Protein AF-A0A8H4XT67-F1 (afdb_monomer_lite)

Sequence (133 aa):
MASDSDYMSFLDKANKQRDAGKDEAHTEDSAQQSKQVRTETVEKGVKVPEQLKKIDAVLYEFASLIASGSKPDIETLSEKSFDPRSQYSSVIKAVRAAVAASDSKVSESDVEVKVYRVEVGHSRVEYWVIALD

Foldseek 3Di:
DPPVVVVVVVVVVVVVVVVVVVVPPDDDDDDDDDPPPDPDDPDDPDDPPVVVVPPVVVVQVVLCVVLVNDRWDKDKDDPCRVCVPCPCVVVLLVQLVVVCVVPVVDDSVNWDWIWMWTDRPDPDIDIDIHTDD

Secondary structure (DSSP, 8-state):
---HHHHHHHHHHHHHHHHHTTTTS------------------TT----TTTTTHHHHHHHHHHHHTTTS---EEEE-HHHH-TT-TTHHHHHHHHHHHHHH-TTS-TTT-EEEEEEEEETTTEEEEEEEEE-

pLDDT: mean 70.01, std 15.8, range [34.22, 94.25]

Radius of gyration: 26.97 Å; chains: 1; bounding box: 35×63×66 Å

Structure (mmCIF, N/CA/C/O backbone):
data_AF-A0A8H4XT67-F1
#
_entry.id   AF-A0A8H4XT67-F1
#
loop_
_atom_site.group_PDB
_atom_site.id
_atom_site.type_symbol
_atom_site.label_atom_id
_atom_site.label_alt_id
_atom_site.label_comp_id
_atom_site.label_asym_id
_atom_site.label_entity_id
_atom_site.label_seq_id
_atom_site.pdbx_PDB_ins_code
_atom_site.Cartn_x
_atom_site.Cartn_y
_atom_site.Cartn_z
_atom_site.occupancy
_atom_site.B_iso_or_equiv
_atom_site.auth_seq_id
_atom_site.auth_comp_id
_atom_site.auth_asym_id
_atom_site.auth_atom_id
_atom_site.pdbx_PDB_model_num
ATOM 1 N N . MET A 1 1 ? 8.964 -33.399 -48.537 1.00 55.28 1 MET A N 1
ATOM 2 C CA . MET A 1 1 ? 9.803 -32.729 -47.522 1.00 55.28 1 MET A CA 1
ATOM 3 C C . MET A 1 1 ? 10.065 -31.344 -48.080 1.00 55.28 1 MET A C 1
ATOM 5 O O . MET A 1 1 ? 10.526 -31.289 -49.211 1.00 55.28 1 MET A O 1
ATOM 9 N N . ALA A 1 2 ? 9.641 -30.270 -47.406 1.00 55.47 2 ALA A N 1
ATOM 10 C CA . ALA A 1 2 ? 9.954 -28.912 -47.861 1.00 55.47 2 ALA A CA 1
ATOM 11 C C . ALA A 1 2 ? 11.481 -28.778 -47.852 1.00 55.47 2 ALA A C 1
ATOM 13 O O . ALA A 1 2 ? 12.098 -29.026 -46.819 1.00 55.47 2 ALA A O 1
ATOM 14 N N . SER A 1 3 ? 12.081 -28.545 -49.017 1.00 61.00 3 SER A N 1
ATOM 15 C CA . SER A 1 3 ? 13.529 -28.428 -49.160 1.00 61.00 3 SER A CA 1
ATOM 16 C C . SER A 1 3 ? 14.001 -27.196 -48.400 1.00 61.00 3 SER A C 1
ATOM 18 O O . SER A 1 3 ? 13.353 -26.155 -48.465 1.00 61.00 3 SER A O 1
ATOM 20 N N . ASP A 1 4 ? 15.135 -27.292 -47.710 1.00 72.25 4 ASP A N 1
ATOM 21 C CA . ASP A 1 4 ? 15.721 -26.206 -46.908 1.00 72.25 4 ASP A CA 1
ATOM 22 C C . ASP A 1 4 ? 15.848 -24.864 -47.673 1.00 72.25 4 ASP A C 1
ATOM 24 O O . ASP A 1 4 ? 15.896 -23.796 -47.059 1.00 72.25 4 ASP A O 1
ATOM 28 N N . SER A 1 5 ? 15.817 -24.891 -49.015 1.00 76.38 5 SER A N 1
ATOM 29 C CA . SER A 1 5 ? 15.716 -23.712 -49.890 1.00 76.38 5 SER A CA 1
ATOM 30 C C . SER A 1 5 ? 14.457 -22.872 -49.659 1.00 76.38 5 SER A C 1
ATOM 32 O O . SER A 1 5 ? 14.522 -21.643 -49.661 1.00 76.38 5 SER A O 1
ATOM 34 N N . ASP A 1 6 ? 13.312 -23.517 -49.449 1.00 76.62 6 ASP A N 1
ATOM 35 C CA . ASP A 1 6 ? 12.022 -22.838 -49.329 1.00 76.62 6 ASP A CA 1
ATOM 36 C C . ASP A 1 6 ? 11.944 -22.109 -47.987 1.00 76.62 6 ASP A C 1
ATOM 38 O O . ASP A 1 6 ? 11.464 -20.975 -47.917 1.00 76.62 6 ASP A O 1
ATOM 42 N N . TYR A 1 7 ? 12.525 -22.709 -46.942 1.00 72.56 7 TYR A N 1
ATOM 43 C CA . TYR A 1 7 ? 12.654 -22.092 -45.625 1.00 72.56 7 TYR A CA 1
ATOM 44 C C . TYR A 1 7 ? 13.512 -20.820 -45.672 1.00 72.56 7 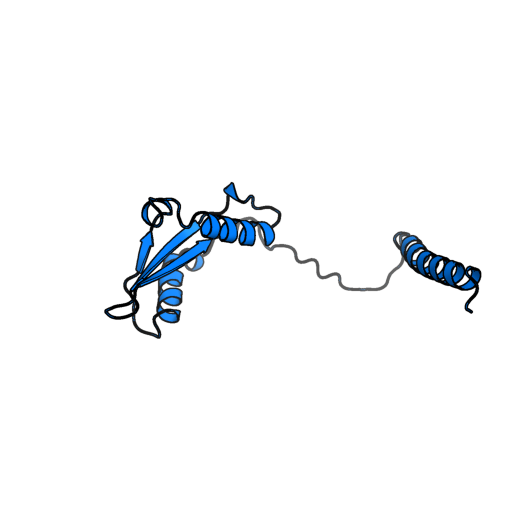TYR A C 1
ATOM 46 O O . TYR A 1 7 ? 13.112 -19.784 -45.137 1.00 72.56 7 TYR A O 1
ATOM 54 N N . MET A 1 8 ? 14.652 -20.852 -46.373 1.00 83.50 8 MET A N 1
ATOM 55 C CA . MET A 1 8 ? 15.495 -19.660 -46.516 1.00 83.50 8 MET A CA 1
ATOM 56 C C . MET A 1 8 ? 14.820 -18.561 -47.341 1.00 83.50 8 MET A C 1
ATOM 58 O O . MET A 1 8 ? 14.912 -17.389 -46.981 1.00 83.50 8 MET A O 1
ATOM 62 N N . SER A 1 9 ? 14.077 -18.922 -48.390 1.00 83.12 9 SER A N 1
ATOM 63 C CA . SER A 1 9 ? 13.362 -17.943 -49.218 1.00 83.12 9 SER A CA 1
ATOM 64 C C . SER A 1 9 ? 12.252 -17.201 -48.458 1.00 83.12 9 SER A C 1
ATOM 66 O O . SER A 1 9 ? 12.017 -16.016 -48.701 1.00 83.12 9 SER A O 1
ATOM 68 N N . PHE A 1 10 ? 11.597 -17.864 -47.499 1.00 76.06 10 PHE A N 1
ATOM 69 C CA . PHE A 1 10 ? 10.593 -17.246 -46.635 1.00 76.06 10 PHE A CA 1
ATOM 70 C C . PHE A 1 10 ? 11.216 -16.225 -45.674 1.00 76.06 10 PHE A C 1
ATOM 72 O O . PHE A 1 10 ? 10.708 -15.108 -45.559 1.00 76.06 10 PHE A O 1
ATOM 79 N N . LEU A 1 11 ? 12.333 -16.583 -45.030 1.00 79.88 11 LEU A N 1
ATOM 80 C CA . LEU A 1 11 ? 13.060 -15.672 -44.141 1.00 79.88 11 LEU A CA 1
ATOM 81 C C . LEU A 1 11 ? 13.588 -14.451 -44.898 1.00 79.88 11 LEU A C 1
ATOM 83 O O . LEU A 1 11 ? 13.443 -13.325 -44.425 1.00 79.88 11 LEU A O 1
ATOM 87 N N . ASP A 1 12 ? 14.142 -14.663 -46.092 1.00 82.94 12 ASP A N 1
ATOM 88 C CA . ASP A 1 12 ? 14.667 -13.578 -46.919 1.00 82.94 12 ASP A CA 1
ATOM 89 C C . ASP A 1 12 ? 13.545 -12.636 -47.388 1.00 82.94 12 ASP A C 1
ATOM 91 O O . ASP A 1 12 ? 13.644 -11.417 -47.257 1.00 82.94 12 ASP A O 1
ATOM 95 N N . LYS A 1 13 ? 12.400 -13.182 -47.825 1.00 79.94 13 LYS A N 1
ATOM 96 C CA . LYS A 1 13 ? 11.232 -12.385 -48.235 1.00 79.94 13 LYS A CA 1
ATOM 97 C C . LYS A 1 13 ? 10.624 -11.579 -47.081 1.00 79.94 13 LYS A C 1
ATOM 99 O O . LYS A 1 13 ? 10.223 -10.435 -47.295 1.00 79.94 13 LYS A O 1
ATOM 104 N N . ALA A 1 14 ? 10.565 -12.150 -45.877 1.00 76.81 14 ALA A N 1
ATOM 105 C CA . ALA A 1 14 ? 10.061 -11.465 -44.687 1.00 76.81 14 ALA A CA 1
ATOM 106 C C . ALA A 1 14 ? 10.998 -10.331 -44.239 1.00 76.81 14 ALA A C 1
ATOM 108 O O . ALA A 1 14 ? 10.542 -9.223 -43.950 1.00 76.81 14 ALA A O 1
ATOM 109 N N . ASN A 1 15 ? 12.312 -10.572 -44.252 1.00 73.19 15 ASN A N 1
ATOM 110 C CA . ASN A 1 15 ? 13.301 -9.547 -43.919 1.00 73.19 15 ASN A CA 1
ATOM 111 C C . ASN A 1 15 ? 13.309 -8.418 -44.955 1.00 73.19 15 ASN A C 1
ATOM 113 O O . ASN A 1 15 ? 13.309 -7.247 -44.585 1.00 73.19 15 ASN A O 1
ATOM 117 N N . LYS A 1 16 ? 13.179 -8.758 -46.242 1.00 74.94 16 LYS A N 1
ATOM 118 C CA . LYS A 1 16 ? 13.092 -7.787 -47.335 1.00 74.94 16 LYS A CA 1
ATOM 119 C C . LYS A 1 16 ? 11.863 -6.878 -47.236 1.00 74.94 16 LYS A C 1
ATOM 121 O O . LYS A 1 16 ? 11.965 -5.710 -47.583 1.00 74.94 16 LYS A O 1
ATOM 126 N N . GLN A 1 17 ? 10.721 -7.366 -46.735 1.00 66.38 17 GLN A N 1
ATOM 127 C CA . GLN A 1 17 ? 9.544 -6.518 -46.476 1.00 66.38 17 GLN A CA 1
ATOM 128 C C . GLN A 1 17 ? 9.744 -5.557 -45.299 1.00 66.38 17 GLN A C 1
ATOM 130 O O . GLN A 1 17 ? 9.300 -4.413 -45.363 1.00 66.38 17 GLN A O 1
ATOM 135 N N . ARG A 1 18 ? 10.421 -5.995 -44.233 1.00 64.31 18 ARG A N 1
ATOM 136 C CA . ARG A 1 18 ? 10.738 -5.135 -43.085 1.00 64.31 18 ARG A CA 1
ATOM 137 C C . ARG A 1 18 ? 11.765 -4.060 -43.449 1.00 64.31 18 ARG A C 1
ATOM 139 O O . ARG A 1 18 ? 11.633 -2.925 -43.003 1.00 64.31 18 ARG A O 1
ATOM 146 N N . ASP A 1 19 ? 12.763 -4.414 -44.254 1.00 64.12 19 ASP A N 1
ATOM 147 C CA . ASP A 1 19 ? 13.805 -3.482 -44.687 1.00 64.12 19 ASP A CA 1
ATOM 148 C C . ASP A 1 19 ? 13.271 -2.515 -45.768 1.00 64.12 19 ASP A C 1
ATOM 150 O O . ASP A 1 19 ? 13.536 -1.320 -45.684 1.00 64.12 19 ASP A O 1
ATOM 154 N N . ALA A 1 20 ? 12.384 -2.962 -46.671 1.00 61.69 20 ALA A N 1
ATOM 155 C CA . ALA A 1 20 ? 11.669 -2.075 -47.604 1.00 61.69 20 ALA A CA 1
ATOM 156 C C . ALA A 1 20 ? 10.742 -1.063 -46.898 1.00 61.69 20 ALA A C 1
ATOM 158 O O . ALA A 1 20 ? 10.550 0.041 -47.394 1.00 61.69 20 ALA A O 1
ATOM 159 N N . GLY A 1 21 ? 10.197 -1.402 -45.723 1.00 54.72 21 GLY A N 1
ATOM 160 C CA . GLY A 1 21 ? 9.454 -0.458 -44.876 1.00 54.72 21 GLY A CA 1
ATOM 161 C C . GLY A 1 21 ? 10.341 0.513 -44.086 1.00 54.72 21 GLY A C 1
ATOM 162 O O . GLY A 1 21 ? 9.826 1.433 -43.454 1.00 54.72 21 GLY A O 1
ATOM 163 N N . LYS A 1 22 ? 11.665 0.308 -44.096 1.00 53.75 22 LYS A N 1
ATOM 164 C CA . LYS A 1 22 ? 12.653 1.174 -43.441 1.00 53.75 22 LYS A CA 1
ATOM 165 C C . LYS A 1 22 ? 13.220 2.224 -44.401 1.00 53.75 22 LYS A C 1
ATOM 167 O O . LYS A 1 22 ? 13.528 3.323 -43.953 1.00 53.75 22 LYS A O 1
ATOM 172 N N . ASP A 1 23 ? 13.265 1.909 -45.695 1.00 50.69 23 ASP A N 1
ATOM 173 C CA . ASP A 1 23 ? 13.692 2.826 -46.761 1.00 50.69 23 ASP A CA 1
ATOM 174 C C . ASP A 1 23 ? 12.589 3.812 -47.212 1.00 50.69 23 ASP A C 1
ATOM 176 O O . ASP A 1 23 ? 12.879 4.758 -47.938 1.00 50.69 23 ASP A O 1
ATOM 180 N N . GLU A 1 24 ? 11.343 3.666 -46.736 1.00 49.94 24 GLU A N 1
ATOM 181 C CA . GLU A 1 24 ? 10.280 4.685 -46.884 1.00 49.94 24 GLU A CA 1
ATOM 182 C C . GLU A 1 24 ? 10.067 5.552 -45.628 1.00 49.94 24 GLU A C 1
ATOM 184 O O . GLU A 1 24 ? 9.076 6.274 -45.508 1.00 49.94 24 GLU A O 1
ATOM 189 N N . ALA A 1 25 ? 11.014 5.545 -44.690 1.00 49.81 25 ALA A N 1
ATOM 190 C CA . ALA A 1 25 ? 11.077 6.563 -43.651 1.00 49.81 25 ALA A CA 1
ATOM 191 C C . ALA A 1 25 ? 12.212 7.543 -43.974 1.00 49.81 25 ALA A C 1
ATOM 193 O O . ALA A 1 25 ? 13.383 7.224 -43.796 1.00 49.81 25 ALA A O 1
ATOM 194 N N . HIS A 1 26 ? 11.808 8.753 -44.377 1.00 49.97 26 HIS A N 1
ATOM 195 C CA . HIS A 1 26 ? 12.603 9.961 -44.641 1.00 49.97 26 HIS A CA 1
ATOM 196 C C . HIS A 1 26 ? 13.018 10.206 -46.101 1.00 49.97 26 HIS A C 1
ATOM 198 O O . HIS A 1 26 ? 14.152 9.989 -46.509 1.00 49.97 26 HIS A O 1
ATOM 204 N N . THR A 1 27 ? 12.118 10.829 -46.864 1.00 34.22 27 THR A N 1
ATOM 205 C CA . THR A 1 27 ? 12.482 11.905 -47.800 1.00 34.22 27 THR A CA 1
ATOM 206 C C . THR A 1 27 ? 11.383 12.970 -47.751 1.00 34.22 27 THR A C 1
ATOM 208 O O . THR A 1 27 ? 10.199 12.655 -47.655 1.00 34.22 27 THR A O 1
ATOM 211 N N . GLU A 1 28 ? 11.809 14.226 -47.686 1.00 44.12 28 GLU A N 1
ATOM 212 C CA . GLU A 1 28 ? 11.009 15.424 -47.435 1.00 44.12 28 GLU A CA 1
ATOM 213 C C . GLU A 1 28 ? 10.129 15.836 -48.638 1.00 44.12 28 GLU A C 1
ATOM 215 O O . GLU A 1 28 ? 10.468 15.580 -49.790 1.00 44.12 28 GLU A O 1
ATOM 220 N N . ASP A 1 29 ? 9.031 16.530 -48.307 1.00 37.97 29 ASP A N 1
ATOM 221 C CA . ASP A 1 29 ? 8.127 17.358 -49.128 1.00 37.97 29 ASP A CA 1
ATOM 222 C C . ASP A 1 29 ? 7.196 16.720 -50.184 1.00 37.97 29 ASP A C 1
ATOM 224 O O . ASP A 1 29 ? 7.535 16.559 -51.353 1.00 37.97 29 ASP A O 1
ATOM 228 N N . SER A 1 30 ? 5.908 16.552 -49.831 1.00 36.59 30 SER A N 1
ATOM 229 C CA . SER A 1 30 ? 4.829 17.459 -50.298 1.00 36.59 30 SER A CA 1
ATOM 230 C C . SER A 1 30 ? 3.426 17.095 -49.752 1.00 36.59 30 SER A C 1
ATOM 232 O O . SER A 1 30 ? 2.909 16.000 -49.924 1.00 36.59 30 SER A O 1
ATOM 234 N N . ALA A 1 31 ? 2.829 18.079 -49.069 1.00 45.69 31 ALA A N 1
ATOM 235 C CA . ALA A 1 31 ? 1.413 18.334 -48.772 1.00 45.69 31 ALA A CA 1
ATOM 236 C C . ALA A 1 31 ? 0.369 17.190 -48.830 1.00 45.69 31 ALA A C 1
ATOM 238 O O . ALA A 1 31 ? -0.212 16.932 -49.878 1.00 45.69 31 ALA A O 1
ATOM 239 N N . GLN A 1 32 ? -0.065 16.715 -47.653 1.00 40.47 32 GLN A N 1
ATOM 240 C CA . GLN A 1 32 ? -1.489 16.471 -47.364 1.00 40.47 32 GLN A CA 1
ATOM 241 C C . GLN A 1 32 ? -1.758 16.417 -45.849 1.00 40.47 32 GLN A C 1
ATOM 243 O O . GLN A 1 32 ? -1.500 15.441 -45.159 1.00 40.47 32 GLN A O 1
ATOM 248 N N . GLN A 1 33 ? -2.263 17.546 -45.352 1.00 49.56 33 GLN A N 1
ATOM 249 C CA . GLN A 1 33 ? -3.117 17.751 -44.181 1.00 49.56 33 GLN A CA 1
ATOM 250 C C . GLN A 1 33 ? -3.482 16.499 -43.350 1.00 49.56 33 GLN A C 1
ATOM 252 O O . GLN A 1 33 ? -4.604 16.005 -43.407 1.00 49.56 33 GLN A O 1
ATOM 257 N N . SER A 1 34 ? -2.600 16.080 -42.445 1.00 49.75 34 SER A N 1
ATOM 258 C CA . SER A 1 34 ? -3.034 15.514 -41.168 1.00 49.75 34 SER A CA 1
ATOM 259 C C . SER A 1 34 ? -2.695 16.531 -40.094 1.00 49.75 34 SER A C 1
ATOM 261 O O . SER A 1 34 ? -1.527 16.832 -39.853 1.00 49.75 34 SER A O 1
ATOM 263 N N . LYS A 1 35 ? -3.733 17.112 -39.496 1.00 52.41 35 LYS A N 1
ATOM 264 C CA . LYS A 1 35 ? -3.650 18.032 -38.365 1.00 52.41 35 LYS A CA 1
ATOM 265 C C . LYS A 1 35 ? -2.966 17.288 -37.216 1.00 52.41 35 LYS A C 1
ATOM 267 O O . LYS A 1 35 ? -3.627 16.601 -36.445 1.00 52.41 35 LYS A O 1
ATOM 272 N N . GLN A 1 36 ? -1.638 17.363 -37.154 1.00 48.59 36 GLN A N 1
ATOM 273 C CA . GLN A 1 36 ? -0.860 16.832 -36.048 1.00 48.59 36 GLN A CA 1
ATOM 274 C C . GLN A 1 36 ? -1.281 17.641 -34.826 1.00 48.59 36 GLN A C 1
ATOM 276 O O . GLN A 1 36 ? -0.903 18.803 -34.676 1.00 48.59 36 GLN A O 1
ATOM 281 N N . VAL A 1 37 ? -2.148 17.059 -33.999 1.00 52.62 37 VAL A N 1
ATOM 282 C CA . VAL A 1 37 ? -2.509 17.630 -32.705 1.00 52.62 37 VAL A CA 1
ATOM 283 C C . VAL A 1 37 ? -1.255 17.535 -31.850 1.00 52.62 37 VAL A C 1
ATOM 285 O O . VAL A 1 37 ? -0.985 16.522 -31.213 1.00 52.62 37 VAL A O 1
ATOM 288 N N . ARG A 1 38 ? -0.431 18.579 -31.913 1.00 48.31 38 ARG A N 1
ATOM 289 C CA . ARG A 1 38 ? 0.634 18.805 -30.947 1.00 48.31 38 ARG A CA 1
ATOM 290 C C . ARG A 1 38 ? -0.050 19.191 -29.644 1.00 48.31 38 ARG A C 1
ATOM 292 O O . ARG A 1 38 ? -0.700 20.229 -29.565 1.00 48.31 38 ARG A O 1
ATOM 299 N N . THR A 1 39 ? 0.041 18.323 -28.647 1.00 51.62 39 THR A N 1
ATOM 300 C CA . THR A 1 39 ? -0.329 18.660 -27.275 1.00 51.62 39 THR A CA 1
ATOM 301 C C . THR A 1 39 ? 0.788 19.520 -26.704 1.00 51.62 39 THR A C 1
ATOM 303 O O . THR A 1 39 ? 1.819 19.010 -26.269 1.00 51.62 39 THR A O 1
ATOM 306 N N . GLU A 1 40 ? 0.619 20.832 -26.762 1.00 62.25 40 GLU A N 1
ATOM 307 C CA . GLU A 1 40 ? 1.460 21.757 -26.014 1.00 62.25 40 GLU A CA 1
ATOM 308 C C . GLU A 1 40 ? 0.886 21.881 -24.601 1.00 62.25 40 GLU A C 1
ATOM 310 O O . GLU A 1 40 ? -0.323 22.032 -24.415 1.00 62.25 40 GLU A O 1
ATOM 315 N N . THR A 1 41 ? 1.740 21.777 -23.585 1.00 44.78 41 THR A N 1
ATOM 316 C CA . THR A 1 41 ? 1.361 22.070 -22.204 1.00 44.78 41 THR A CA 1
ATOM 317 C C . THR A 1 41 ? 1.136 23.575 -22.093 1.00 44.78 41 THR A C 1
ATOM 319 O O . THR A 1 41 ? 2.079 24.363 -22.165 1.00 44.78 41 THR A O 1
ATOM 322 N N . VAL A 1 42 ? -0.130 23.974 -21.969 1.00 56.50 42 VAL A N 1
ATOM 323 C CA . VAL A 1 42 ? -0.537 25.372 -21.813 1.00 56.50 42 VAL A CA 1
ATOM 324 C C . VAL A 1 42 ? 0.045 25.915 -20.500 1.00 56.50 42 VAL A C 1
ATOM 326 O O . VAL A 1 42 ? -0.259 25.417 -19.421 1.00 56.50 42 VAL A O 1
ATOM 329 N N . GLU A 1 43 ? 0.890 26.939 -20.641 1.00 50.00 43 GLU A N 1
ATOM 330 C CA . GLU A 1 43 ? 1.312 27.912 -19.623 1.00 50.00 43 GLU A CA 1
ATOM 331 C C . GLU A 1 43 ? 2.257 27.440 -18.492 1.00 50.00 43 GLU A C 1
ATOM 333 O O . GLU A 1 43 ? 1.861 27.065 -17.388 1.00 50.00 43 GLU A O 1
ATOM 338 N N . LYS A 1 44 ? 3.572 27.627 -18.705 1.00 51.50 44 LYS A N 1
ATOM 339 C CA . LYS A 1 44 ? 4.541 27.746 -17.600 1.00 51.50 44 LYS A CA 1
ATOM 340 C C . LYS A 1 44 ? 4.284 29.051 -16.839 1.00 51.50 44 LYS A C 1
ATOM 342 O O . LYS A 1 44 ? 4.628 30.123 -17.324 1.00 51.50 44 LYS A O 1
ATOM 347 N N . GLY A 1 45 ? 3.719 28.945 -15.637 1.00 55.09 45 GLY A N 1
ATOM 348 C CA . GLY A 1 45 ? 3.515 30.080 -14.727 1.00 55.09 45 GLY A CA 1
ATOM 349 C C . GLY A 1 45 ? 2.153 30.127 -14.036 1.00 55.09 45 GLY A C 1
ATOM 350 O O . GLY A 1 45 ? 1.936 31.008 -13.204 1.00 55.09 45 GLY A O 1
ATOM 351 N N . VAL A 1 46 ? 1.246 29.189 -14.327 1.00 49.62 46 VAL A N 1
ATOM 352 C CA . VAL A 1 46 ? -0.059 29.133 -13.657 1.00 49.62 46 VAL A CA 1
ATOM 353 C C . VAL A 1 46 ? 0.135 28.756 -12.192 1.00 49.62 46 VAL A C 1
ATOM 355 O O . VAL A 1 46 ? 0.546 27.648 -11.845 1.00 49.62 46 VAL A O 1
ATOM 358 N N . LYS A 1 47 ? -0.158 29.710 -11.305 1.00 57.53 47 LYS A N 1
ATOM 359 C CA . LYS A 1 47 ? -0.190 29.482 -9.863 1.00 57.53 47 LYS A CA 1
ATOM 360 C C . LYS A 1 47 ? -1.303 28.479 -9.579 1.00 57.53 47 LYS A C 1
ATOM 362 O O . LYS A 1 47 ? -2.467 28.781 -9.828 1.00 57.53 47 LYS A O 1
ATOM 367 N N . VAL A 1 48 ? -0.919 27.305 -9.072 1.00 56.50 48 VAL A N 1
ATOM 368 C CA . VAL A 1 48 ? -1.830 26.207 -8.718 1.00 56.50 48 VAL A CA 1
ATOM 369 C C . VAL A 1 48 ? -3.040 26.776 -7.961 1.00 56.50 48 VAL A C 1
ATOM 371 O O . VAL A 1 48 ? -2.838 27.372 -6.890 1.00 56.50 48 VAL A O 1
ATOM 374 N N . PRO A 1 49 ? -4.266 26.644 -8.512 1.00 55.31 49 PRO A N 1
ATOM 375 C CA . PRO A 1 49 ? -5.487 27.115 -7.876 1.00 55.31 49 PRO A CA 1
ATOM 376 C C . PRO A 1 49 ? -5.584 26.578 -6.450 1.00 55.31 49 PRO A C 1
ATOM 378 O O . PRO A 1 49 ? -5.248 25.426 -6.179 1.00 55.31 49 PRO A O 1
ATOM 381 N N . GLU A 1 50 ? -6.037 27.410 -5.518 1.00 57.91 50 GLU A N 1
ATOM 382 C CA . GLU A 1 50 ? -6.098 27.079 -4.088 1.00 57.91 50 GLU A CA 1
ATOM 383 C C . GLU A 1 50 ? -6.950 25.825 -3.806 1.00 57.91 50 GLU A C 1
ATOM 385 O O . GLU A 1 50 ? -6.745 25.119 -2.825 1.00 57.91 50 GLU A O 1
ATOM 390 N N . GLN A 1 51 ? -7.852 25.491 -4.730 1.00 54.16 51 GLN A N 1
ATOM 391 C CA . GLN A 1 51 ? -8.671 24.284 -4.735 1.00 54.16 51 GLN A CA 1
ATOM 392 C C . GLN A 1 51 ? -7.850 23.004 -4.971 1.00 54.16 51 GLN A C 1
ATOM 394 O O . GLN A 1 51 ? -8.172 21.980 -4.380 1.00 54.16 51 GLN A O 1
ATOM 399 N N . LEU A 1 52 ? -6.773 23.063 -5.764 1.00 50.28 52 LEU A N 1
ATOM 400 C CA . LEU A 1 52 ? -5.842 21.944 -5.974 1.00 50.28 52 LEU A CA 1
ATOM 401 C C . LEU A 1 52 ? -4.806 21.822 -4.849 1.00 50.28 52 LEU A C 1
ATOM 403 O O . LEU A 1 52 ? -4.164 20.788 -4.713 1.00 50.28 52 LEU A O 1
ATOM 407 N N . LYS A 1 53 ? -4.660 22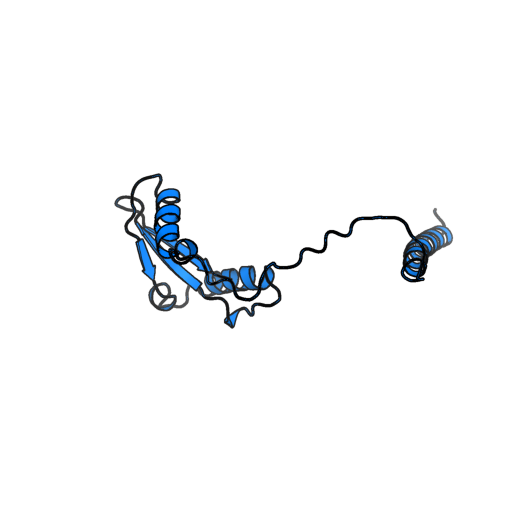.852 -4.006 1.00 53.66 53 LYS A N 1
ATOM 408 C CA . LYS A 1 53 ? -3.853 22.764 -2.779 1.00 53.66 53 LYS A CA 1
ATOM 409 C C . LYS A 1 53 ? -4.552 21.991 -1.664 1.00 53.66 53 LYS A C 1
ATOM 411 O O . LYS A 1 53 ? -3.906 21.633 -0.687 1.00 53.66 53 LYS A O 1
ATOM 416 N N . LYS A 1 54 ? -5.848 21.699 -1.804 1.00 52.06 54 LYS A N 1
ATOM 417 C CA . LYS A 1 54 ? -6.598 20.848 -0.872 1.00 52.06 54 LYS A CA 1
ATOM 418 C C . LYS A 1 54 ? -6.326 19.364 -1.145 1.00 52.06 54 LYS A C 1
ATOM 420 O O . LYS A 1 54 ? -7.255 18.579 -1.280 1.00 52.06 54 LYS A O 1
ATOM 425 N N . ILE A 1 55 ? -5.059 18.970 -1.227 1.00 50.06 55 ILE A N 1
ATOM 426 C CA . ILE A 1 55 ? -4.673 17.552 -1.292 1.00 50.06 55 ILE A CA 1
ATOM 427 C C . ILE A 1 55 ? -5.114 16.825 -0.011 1.00 50.06 55 ILE A C 1
ATOM 429 O O . ILE A 1 55 ? -5.568 15.686 -0.074 1.00 50.06 55 ILE A O 1
ATOM 433 N N . ASP A 1 56 ? -5.158 17.534 1.120 1.00 51.94 56 ASP A N 1
ATOM 434 C CA . ASP A 1 56 ? -5.693 17.004 2.378 1.00 51.94 56 ASP A CA 1
ATOM 435 C C . ASP A 1 56 ? -7.195 16.673 2.306 1.00 51.94 56 ASP A C 1
ATOM 437 O O . ASP A 1 56 ? -7.669 15.819 3.048 1.00 51.94 56 ASP A O 1
ATOM 441 N N . ALA A 1 57 ? -7.963 17.297 1.399 1.00 48.50 57 ALA A N 1
ATOM 442 C CA . ALA A 1 57 ? -9.383 16.978 1.210 1.00 48.50 57 ALA A CA 1
ATOM 443 C C . ALA A 1 57 ? -9.594 15.673 0.425 1.00 48.50 57 ALA A C 1
ATOM 445 O O . ALA A 1 57 ? -10.562 14.957 0.675 1.00 48.50 57 ALA A O 1
ATOM 446 N N . VAL A 1 58 ? -8.675 15.334 -0.484 1.00 51.25 58 VAL A N 1
ATOM 447 C CA . VAL A 1 58 ? -8.751 14.103 -1.290 1.00 51.25 58 VAL A CA 1
ATOM 448 C C . VAL A 1 58 ? -8.497 12.867 -0.422 1.00 51.25 58 VAL A C 1
ATOM 450 O O . VAL A 1 58 ? -9.074 11.809 -0.661 1.00 51.25 58 VAL A O 1
ATOM 453 N N . LEU A 1 59 ? -7.706 13.021 0.643 1.00 55.59 59 LEU A N 1
ATOM 454 C CA . LEU A 1 59 ? -7.472 11.981 1.645 1.00 55.59 59 LEU A CA 1
ATOM 455 C C . LEU A 1 59 ? -8.767 11.530 2.338 1.00 55.59 59 LEU A C 1
ATOM 457 O O . LEU A 1 59 ? -8.982 10.332 2.515 1.00 55.59 59 LEU A O 1
ATOM 461 N N . TYR A 1 60 ? -9.659 12.469 2.672 1.00 53.62 60 TYR A N 1
ATOM 462 C CA . TYR A 1 60 ? -10.943 12.149 3.304 1.00 53.62 60 TYR A CA 1
ATOM 463 C C . TYR A 1 60 ? -11.929 11.468 2.343 1.00 53.62 60 TYR A C 1
ATOM 465 O O . TYR A 1 60 ? -12.647 10.560 2.761 1.00 53.62 60 TYR A O 1
ATOM 473 N N . GLU A 1 61 ? -11.946 11.857 1.064 1.00 61.59 61 GLU A N 1
ATOM 474 C CA . GLU A 1 61 ? -12.752 11.196 0.021 1.00 61.59 61 GLU A CA 1
ATOM 475 C C . GLU A 1 61 ? -12.266 9.761 -0.238 1.00 61.59 61 GLU A C 1
ATOM 477 O O . GLU A 1 61 ? -13.059 8.818 -0.247 1.00 61.59 61 GLU A O 1
ATOM 482 N N . PHE A 1 62 ? -10.947 9.566 -0.362 1.00 60.59 62 PHE A N 1
ATOM 483 C CA . PHE A 1 62 ? -10.339 8.243 -0.525 1.00 60.59 62 PHE A CA 1
ATOM 484 C C . PHE A 1 62 ? -10.634 7.326 0.665 1.00 60.59 62 PHE A C 1
ATOM 486 O O . PHE A 1 62 ? -11.013 6.169 0.497 1.00 60.59 62 PHE A O 1
ATOM 493 N N . ALA A 1 63 ? -10.531 7.846 1.884 1.00 60.97 63 ALA A N 1
ATOM 494 C CA . ALA A 1 63 ? -10.824 7.055 3.064 1.00 60.97 63 ALA A CA 1
ATOM 495 C C . ALA A 1 63 ? -12.317 6.726 3.215 1.00 60.97 63 ALA A C 1
ATOM 497 O O . ALA A 1 63 ? -12.657 5.634 3.669 1.00 60.97 63 ALA A O 1
ATOM 498 N N . SER A 1 64 ? -13.216 7.616 2.780 1.00 62.25 64 SER A N 1
ATOM 499 C CA . SER A 1 64 ? -14.651 7.316 2.720 1.00 62.25 64 SER A CA 1
ATOM 500 C C . SER A 1 64 ? -14.967 6.196 1.718 1.00 62.25 64 SER A C 1
ATOM 502 O O . SER A 1 64 ? -15.792 5.326 2.016 1.00 62.25 64 SER A O 1
ATOM 504 N N . LEU A 1 65 ? -14.267 6.172 0.574 1.00 64.62 65 LEU A N 1
ATOM 505 C CA . LEU A 1 65 ? -14.337 5.095 -0.421 1.00 64.62 65 LEU A CA 1
ATOM 506 C C . LEU A 1 65 ? -13.866 3.746 0.145 1.00 64.62 65 LEU A C 1
ATOM 508 O O . LEU A 1 65 ? -14.479 2.721 -0.143 1.00 64.62 65 LEU A O 1
ATOM 512 N N . ILE A 1 66 ? -12.821 3.737 0.977 1.00 67.12 66 ILE A N 1
ATOM 513 C CA . ILE A 1 66 ? -12.306 2.507 1.598 1.00 67.12 66 ILE A CA 1
ATOM 514 C C . ILE A 1 66 ? -13.226 2.006 2.721 1.00 67.12 66 ILE A C 1
ATOM 516 O O . ILE A 1 66 ? -13.538 0.818 2.799 1.00 67.12 66 ILE A O 1
ATOM 520 N N . ALA A 1 67 ? -13.705 2.897 3.589 1.00 61.72 67 ALA A N 1
ATOM 521 C CA . ALA A 1 67 ? -14.453 2.533 4.794 1.00 61.72 67 ALA A CA 1
ATOM 522 C C . ALA A 1 67 ? -15.972 2.384 4.577 1.00 61.72 67 ALA A C 1
ATOM 524 O O . ALA A 1 67 ? -16.752 2.513 5.528 1.00 61.72 67 ALA A O 1
ATOM 525 N N . SER A 1 68 ? -16.400 2.130 3.331 1.00 62.41 68 SER A N 1
ATOM 526 C CA . SER A 1 68 ? -17.806 1.917 2.947 1.00 62.41 68 SER A CA 1
ATOM 527 C C . SER A 1 68 ? -18.763 2.989 3.497 1.00 62.41 68 SER A C 1
ATOM 529 O O . SER A 1 68 ? -19.847 2.680 3.989 1.00 62.41 68 SER A O 1
ATOM 531 N N . GLY A 1 69 ? -18.364 4.264 3.438 1.00 58.56 69 GLY A N 1
ATOM 532 C CA . GLY A 1 69 ? -19.229 5.396 3.792 1.00 58.56 69 GLY A CA 1
ATOM 533 C C . GLY A 1 69 ? -19.277 5.792 5.275 1.00 58.56 69 GLY A C 1
ATOM 534 O O . GLY A 1 69 ? -19.958 6.761 5.607 1.00 58.56 69 GLY A O 1
ATOM 535 N N . SER A 1 70 ? -18.541 5.122 6.169 1.00 62.84 70 SER A N 1
ATOM 536 C CA . SER A 1 70 ? -18.231 5.679 7.499 1.00 62.84 70 SER A CA 1
ATOM 537 C C . SER A 1 70 ? -16.971 6.548 7.419 1.00 62.84 70 SER A C 1
ATOM 539 O O . SER A 1 70 ? -16.159 6.341 6.524 1.00 62.84 70 SER A O 1
ATOM 541 N N . LYS A 1 71 ? -16.807 7.549 8.297 1.00 67.12 71 LYS A N 1
ATOM 542 C CA . LYS A 1 71 ? -15.539 8.293 8.404 1.00 67.12 71 LYS A CA 1
ATOM 543 C C . LYS A 1 71 ? -14.573 7.438 9.229 1.00 67.12 71 LYS A C 1
ATOM 545 O O . LYS A 1 71 ? -14.795 7.359 10.438 1.00 67.12 71 LYS A O 1
ATOM 550 N N . PRO A 1 72 ? -13.574 6.776 8.622 1.00 70.38 72 PRO A N 1
ATOM 551 C CA . PRO A 1 72 ? -12.627 5.991 9.397 1.00 70.38 72 PRO A CA 1
ATOM 552 C C . PRO A 1 72 ? -11.656 6.922 10.124 1.00 70.38 72 PRO A C 1
ATOM 554 O O . PRO A 1 72 ? -11.416 8.049 9.678 1.00 70.38 72 PRO A O 1
ATOM 557 N N . ASP A 1 73 ? -11.085 6.438 11.224 1.00 78.06 73 ASP A N 1
ATOM 558 C CA . ASP A 1 73 ? -9.915 7.075 11.819 1.00 78.06 73 ASP A CA 1
ATOM 559 C C . ASP A 1 73 ? -8.689 6.743 10.957 1.00 78.06 73 ASP A C 1
ATOM 561 O O . ASP A 1 73 ? -8.466 5.576 10.609 1.00 78.06 73 ASP A O 1
ATOM 565 N N . ILE A 1 74 ? -7.959 7.775 10.526 1.00 79.81 74 ILE A N 1
ATOM 566 C CA . ILE A 1 74 ? -6.872 7.657 9.547 1.00 79.81 74 ILE A CA 1
ATOM 567 C C . ILE A 1 74 ? -5.626 8.292 10.132 1.00 79.81 74 ILE A C 1
ATOM 569 O O . ILE A 1 74 ? -5.574 9.497 10.376 1.00 79.81 74 ILE A O 1
ATOM 573 N N . GLU A 1 75 ? -4.581 7.488 10.256 1.00 86.50 75 GLU A N 1
ATOM 574 C CA . GLU A 1 75 ? -3.281 7.939 10.729 1.00 86.50 75 GLU A CA 1
ATOM 575 C C . GLU A 1 75 ? -2.252 7.800 9.610 1.00 86.50 75 GLU A C 1
ATOM 577 O O . GLU A 1 75 ? -2.153 6.763 8.949 1.00 86.50 75 GLU A O 1
ATOM 582 N N . THR A 1 76 ? -1.458 8.849 9.397 1.00 85.94 76 THR A N 1
ATOM 583 C CA . THR A 1 76 ? -0.309 8.777 8.487 1.00 85.94 76 THR A CA 1
ATOM 584 C C . THR A 1 76 ? 0.912 8.308 9.266 1.00 85.94 76 THR A C 1
ATOM 586 O O . THR A 1 76 ? 1.281 8.900 10.279 1.00 85.94 76 THR A O 1
ATOM 589 N N . LEU A 1 77 ? 1.554 7.251 8.782 1.00 87.06 77 LEU A N 1
ATOM 590 C CA . LEU A 1 77 ? 2.729 6.635 9.379 1.00 87.06 77 LEU A CA 1
ATOM 591 C C . LEU A 1 77 ? 3.936 6.773 8.451 1.00 87.06 77 LEU A C 1
ATOM 593 O O . LEU A 1 77 ? 3.842 6.655 7.228 1.00 87.06 77 LEU A O 1
ATOM 597 N N . SER A 1 78 ? 5.103 6.971 9.061 1.00 85.62 78 SER A N 1
ATOM 598 C CA . SER A 1 78 ? 6.383 6.840 8.366 1.00 85.62 78 SER A CA 1
ATOM 599 C C . SER A 1 78 ? 6.714 5.363 8.125 1.00 85.62 78 SER A C 1
ATOM 601 O O . SER A 1 78 ? 6.308 4.490 8.900 1.00 85.62 78 SER A O 1
ATOM 603 N N . GLU A 1 79 ? 7.527 5.071 7.112 1.00 83.88 79 GLU A N 1
ATOM 604 C CA . GLU A 1 79 ? 7.984 3.704 6.825 1.00 83.88 79 GLU A CA 1
ATOM 605 C C . GLU A 1 79 ? 8.662 3.043 8.033 1.00 83.88 79 GLU A C 1
ATOM 607 O O . GLU A 1 79 ? 8.402 1.882 8.331 1.00 83.88 79 GLU A O 1
ATOM 612 N N . LYS A 1 80 ? 9.470 3.800 8.790 1.00 86.56 80 LYS A N 1
ATOM 613 C CA . LYS A 1 80 ? 10.158 3.290 9.989 1.00 86.56 80 LYS A CA 1
ATOM 614 C C . LYS A 1 80 ? 9.201 2.948 11.130 1.00 86.56 80 LYS A C 1
ATOM 616 O O . LYS A 1 80 ? 9.482 2.027 11.890 1.00 86.56 80 LYS A O 1
ATOM 621 N N . SER A 1 81 ? 8.103 3.691 11.273 1.00 88.50 81 SER A N 1
ATOM 622 C CA . SER A 1 81 ? 7.067 3.370 12.265 1.00 88.50 81 SER A CA 1
ATOM 623 C C . SER A 1 81 ? 6.203 2.186 11.840 1.00 88.50 81 SER A C 1
ATOM 625 O O . SER A 1 81 ? 5.764 1.429 12.699 1.00 88.50 81 SER A O 1
ATOM 627 N N . PHE A 1 82 ? 5.968 2.021 10.536 1.00 90.62 82 PHE A N 1
ATOM 628 C CA . PHE A 1 82 ? 5.195 0.904 9.995 1.00 90.62 82 PHE A CA 1
ATOM 629 C C . PHE A 1 82 ? 5.980 -0.413 10.038 1.00 90.62 82 PHE A C 1
ATOM 631 O O . PHE A 1 82 ? 5.442 -1.436 10.456 1.00 90.62 82 PHE A O 1
ATOM 638 N N . ASP A 1 83 ? 7.257 -0.384 9.654 1.00 89.94 83 ASP A N 1
ATOM 639 C CA . ASP A 1 83 ? 8.099 -1.572 9.544 1.00 89.94 83 ASP A CA 1
ATOM 640 C C . ASP A 1 83 ? 9.421 -1.436 10.326 1.00 89.94 83 ASP A C 1
ATOM 642 O O . ASP A 1 83 ? 10.509 -1.385 9.746 1.00 89.94 83 ASP A O 1
ATOM 646 N N . PRO A 1 84 ? 9.373 -1.411 11.672 1.00 90.88 84 PRO A N 1
ATOM 647 C CA . PRO A 1 84 ? 10.570 -1.258 12.504 1.00 90.88 84 PRO A CA 1
ATOM 648 C C . PRO A 1 84 ? 11.538 -2.449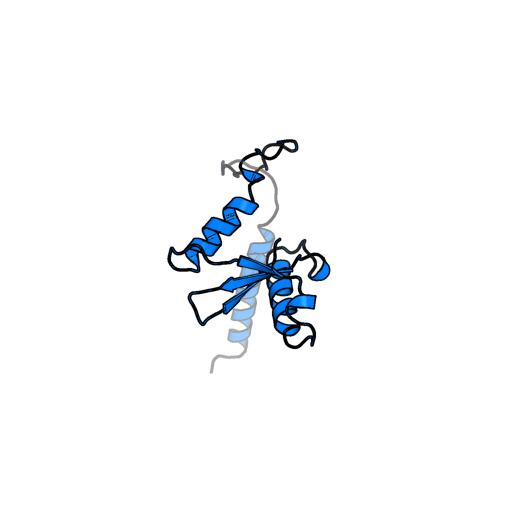 12.408 1.00 90.88 84 PRO A C 1
ATOM 650 O O . PRO A 1 84 ? 12.679 -2.352 12.858 1.00 90.88 84 PRO A O 1
ATOM 653 N N . ARG A 1 85 ? 11.089 -3.588 11.862 1.00 94.25 85 ARG A N 1
ATOM 654 C CA . ARG A 1 85 ? 11.880 -4.820 11.700 1.00 94.25 85 ARG A CA 1
ATOM 655 C C . ARG A 1 85 ? 12.264 -5.104 10.245 1.00 94.25 85 ARG A C 1
ATOM 657 O O . ARG A 1 85 ? 12.846 -6.156 9.987 1.00 94.25 85 ARG A O 1
ATOM 664 N N . SER A 1 86 ? 11.950 -4.202 9.318 1.00 90.25 86 SER A N 1
ATOM 665 C CA . SER A 1 86 ? 12.223 -4.344 7.881 1.00 90.25 86 SER A CA 1
ATOM 666 C C . SER A 1 86 ? 11.624 -5.607 7.227 1.00 90.25 86 SER A C 1
ATOM 668 O O . SER A 1 86 ? 12.156 -6.103 6.228 1.00 90.25 86 SER A O 1
ATOM 670 N N . GLN A 1 87 ? 10.533 -6.150 7.775 1.00 94.19 87 GLN A N 1
ATOM 671 C CA . GLN A 1 87 ? 9.867 -7.366 7.287 1.00 94.19 87 GLN A CA 1
ATOM 672 C C . GLN A 1 87 ? 9.077 -7.144 5.989 1.00 94.19 87 GLN A C 1
ATOM 674 O O . GLN A 1 87 ? 8.875 -8.085 5.227 1.00 94.19 87 GLN A O 1
ATOM 679 N N . TYR A 1 88 ? 8.669 -5.906 5.716 1.00 90.31 88 TYR A N 1
ATOM 680 C CA . TYR A 1 88 ? 7.882 -5.489 4.553 1.00 90.31 88 TYR A CA 1
ATOM 681 C C . TYR A 1 88 ? 8.696 -4.655 3.556 1.00 90.31 88 TYR A C 1
ATOM 683 O O . TYR A 1 88 ? 8.148 -4.067 2.622 1.00 90.31 88 TYR A O 1
ATOM 691 N N . SER A 1 89 ? 10.021 -4.646 3.702 1.00 90.00 89 SER A N 1
ATOM 692 C CA . SER A 1 89 ? 10.951 -3.956 2.801 1.00 90.00 89 SER A CA 1
ATOM 693 C C . SER A 1 89 ? 10.789 -4.357 1.327 1.00 90.00 89 SER A C 1
ATOM 695 O O . SER A 1 89 ? 10.909 -3.510 0.440 1.00 90.00 89 SER A O 1
ATOM 697 N N . SER A 1 90 ? 10.452 -5.621 1.048 1.00 92.25 90 SER A N 1
ATOM 698 C CA . SER A 1 90 ? 10.171 -6.106 -0.310 1.00 92.25 90 SER A CA 1
ATOM 699 C C . SER A 1 90 ? 8.932 -5.452 -0.927 1.00 92.25 90 SER A C 1
ATOM 701 O O . SER A 1 90 ? 8.960 -5.094 -2.102 1.00 92.25 90 SER A O 1
ATOM 703 N N . VAL A 1 91 ? 7.875 -5.247 -0.135 1.00 91.25 91 VAL A N 1
ATOM 704 C CA . VAL A 1 91 ? 6.632 -4.592 -0.567 1.00 91.25 91 VAL A CA 1
ATOM 705 C C . VAL A 1 91 ? 6.899 -3.123 -0.866 1.00 91.25 91 VAL A C 1
ATOM 707 O O . VAL A 1 91 ? 6.544 -2.645 -1.938 1.00 91.25 91 VAL A O 1
ATOM 710 N N . ILE A 1 92 ? 7.594 -2.424 0.035 1.00 88.62 92 ILE A N 1
ATOM 711 C CA . ILE A 1 92 ? 7.945 -1.009 -0.150 1.00 88.62 92 ILE A CA 1
ATOM 712 C C . ILE A 1 92 ? 8.789 -0.829 -1.417 1.00 88.62 92 ILE A C 1
ATOM 714 O O . ILE A 1 92 ? 8.511 0.058 -2.222 1.00 88.62 92 ILE A O 1
ATOM 718 N N . LYS A 1 93 ? 9.783 -1.698 -1.642 1.00 89.56 93 LYS A N 1
ATOM 719 C CA . LYS A 1 93 ? 10.591 -1.661 -2.865 1.00 89.56 93 LYS A CA 1
ATOM 720 C C . LYS A 1 93 ? 9.751 -1.922 -4.117 1.00 89.56 93 LYS A C 1
ATOM 722 O O . LYS A 1 93 ? 9.914 -1.214 -5.104 1.00 89.56 93 LYS A O 1
ATOM 727 N N . ALA A 1 94 ? 8.851 -2.905 -4.081 1.00 90.31 94 ALA A N 1
ATOM 728 C CA . ALA A 1 94 ? 7.979 -3.215 -5.212 1.00 90.31 94 ALA A CA 1
A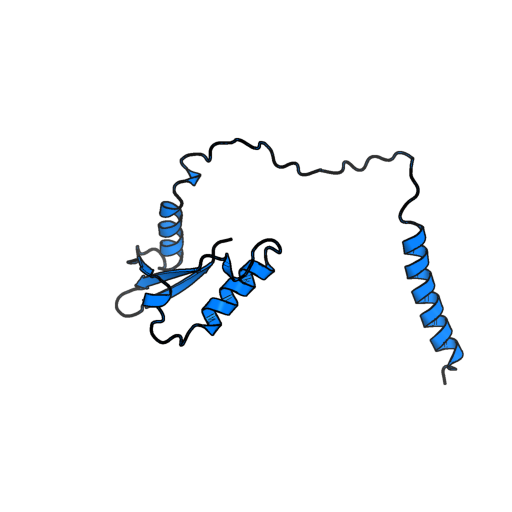TOM 729 C C . ALA A 1 94 ? 7.063 -2.036 -5.577 1.00 90.31 94 ALA A C 1
ATOM 731 O O . ALA A 1 94 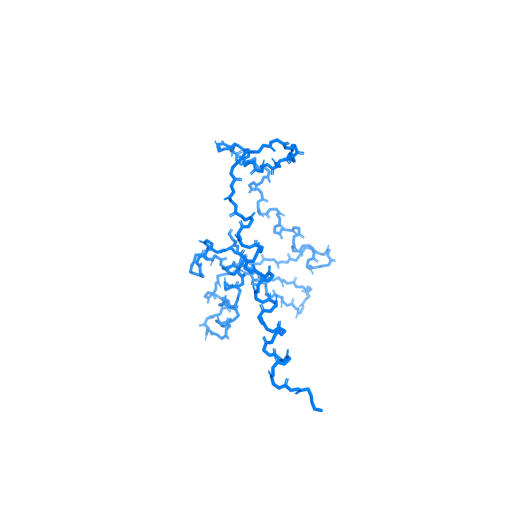? 6.885 -1.748 -6.756 1.00 90.31 94 ALA A O 1
ATOM 732 N N . VAL A 1 95 ? 6.534 -1.321 -4.579 1.00 89.31 95 VAL A N 1
ATOM 733 C CA . VAL A 1 95 ? 5.711 -0.123 -4.796 1.00 89.31 95 VAL A CA 1
ATOM 734 C C . VAL A 1 95 ? 6.532 1.000 -5.440 1.00 89.31 95 VAL A C 1
ATOM 736 O O . VAL A 1 95 ? 6.086 1.580 -6.427 1.00 89.31 95 VAL A O 1
ATOM 739 N N . ARG A 1 96 ? 7.755 1.265 -4.958 1.00 87.50 96 ARG A N 1
ATOM 740 C CA . ARG A 1 96 ? 8.643 2.266 -5.584 1.00 87.50 96 ARG A CA 1
ATOM 741 C C . ARG A 1 96 ? 9.011 1.899 -7.018 1.00 87.50 96 ARG A C 1
ATOM 743 O O . ARG A 1 96 ? 8.951 2.746 -7.902 1.00 87.50 96 ARG A O 1
ATOM 750 N N . ALA A 1 97 ? 9.342 0.631 -7.254 1.00 86.50 97 ALA A N 1
ATOM 751 C CA . ALA A 1 97 ? 9.660 0.130 -8.585 1.00 86.50 97 ALA A CA 1
ATOM 752 C C . ALA A 1 97 ? 8.464 0.244 -9.542 1.00 86.50 97 ALA A C 1
ATOM 754 O O . ALA A 1 97 ? 8.655 0.551 -10.713 1.00 86.50 97 ALA A O 1
ATOM 755 N N . ALA A 1 98 ? 7.233 0.041 -9.060 1.00 86.81 98 ALA A N 1
ATOM 756 C CA . ALA A 1 98 ? 6.032 0.208 -9.874 1.00 86.81 98 ALA A CA 1
ATOM 757 C C . ALA A 1 98 ? 5.833 1.663 -10.335 1.00 86.81 98 ALA A C 1
ATOM 759 O O . ALA A 1 98 ? 5.450 1.881 -11.482 1.00 86.81 98 ALA A O 1
ATOM 760 N N . VAL A 1 99 ? 6.138 2.648 -9.482 1.00 83.44 99 VAL A N 1
ATOM 761 C CA . VAL A 1 99 ? 6.076 4.074 -9.851 1.00 83.44 99 VAL A CA 1
ATOM 762 C C . VAL A 1 99 ? 7.201 4.448 -10.814 1.00 83.44 99 VAL A C 1
ATOM 764 O O . VAL A 1 99 ? 6.928 4.995 -11.877 1.00 83.44 99 VAL A O 1
ATOM 767 N N . ALA A 1 100 ? 8.442 4.051 -10.522 1.00 83.19 100 ALA A N 1
ATOM 768 C CA . ALA A 1 100 ? 9.583 4.291 -11.413 1.00 83.19 100 ALA A CA 1
ATOM 769 C C . ALA A 1 100 ? 9.437 3.594 -12.785 1.00 83.19 100 ALA A C 1
ATOM 771 O O . ALA A 1 100 ? 9.958 4.058 -13.797 1.00 83.19 100 ALA A O 1
ATOM 772 N N . ALA A 1 101 ? 8.714 2.472 -12.848 1.00 80.69 101 ALA A N 1
ATOM 773 C CA . ALA A 1 101 ? 8.356 1.827 -14.111 1.00 80.69 101 ALA A CA 1
ATOM 774 C C . ALA A 1 101 ? 7.254 2.582 -14.875 1.00 80.69 101 ALA A C 1
ATOM 776 O O . ALA A 1 101 ? 7.162 2.441 -16.095 1.00 80.69 101 ALA A O 1
ATOM 777 N N . SER A 1 102 ? 6.420 3.358 -14.174 1.00 77.88 102 SER A N 1
ATOM 778 C CA . SER A 1 102 ?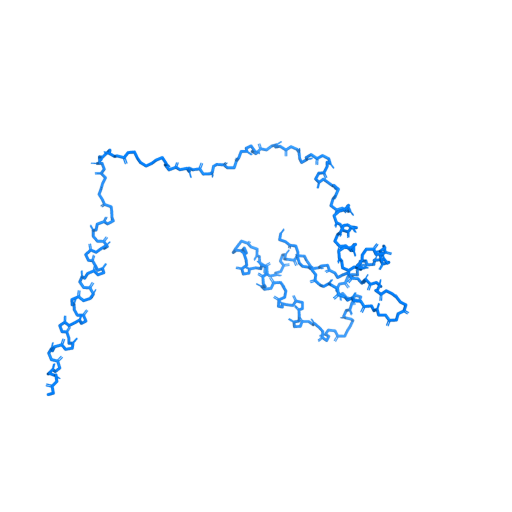 5.355 4.171 -14.764 1.00 77.88 102 SER A CA 1
ATOM 779 C C . SER A 1 102 ? 5.889 5.478 -15.355 1.00 77.88 102 SER A C 1
ATOM 781 O O . SER A 1 102 ? 5.461 5.856 -16.445 1.00 77.88 102 SER A O 1
ATOM 783 N N . ASP A 1 103 ? 6.846 6.137 -14.690 1.00 70.88 103 ASP A N 1
ATOM 784 C CA . ASP A 1 103 ? 7.551 7.307 -15.224 1.00 70.88 103 ASP A CA 1
ATOM 785 C C . ASP A 1 103 ? 9.070 7.074 -15.251 1.00 70.88 103 ASP A C 1
ATOM 787 O O . ASP A 1 103 ? 9.754 7.045 -14.230 1.00 70.88 103 ASP A O 1
ATOM 791 N N . SER A 1 104 ? 9.622 6.960 -16.464 1.00 66.50 104 SER A N 1
ATOM 792 C CA . SER A 1 104 ? 11.052 6.720 -16.706 1.00 66.50 104 SER A CA 1
ATOM 793 C C . SER A 1 104 ? 11.970 7.865 -16.249 1.00 66.50 104 SER A C 1
ATOM 795 O O . SER A 1 104 ? 13.191 7.745 -16.371 1.00 66.50 104 SER A O 1
ATOM 797 N N . LYS A 1 105 ? 11.415 8.992 -15.780 1.00 69.12 105 LYS A N 1
ATOM 798 C CA . LYS A 1 105 ? 12.176 10.113 -15.211 1.00 69.12 105 LYS A CA 1
ATOM 799 C C . LYS A 1 105 ? 12.343 10.043 -13.698 1.00 69.12 105 LYS A C 1
ATOM 801 O O . LYS A 1 105 ? 13.186 10.778 -13.181 1.00 69.12 105 LYS A O 1
ATOM 806 N N . VAL A 1 106 ? 11.584 9.198 -13.006 1.00 69.62 106 VAL A N 1
ATOM 807 C CA . VAL A 1 106 ? 11.608 9.106 -11.544 1.00 69.62 106 VAL A CA 1
ATOM 808 C C . VAL A 1 106 ? 12.465 7.916 -11.125 1.00 69.62 106 VAL A C 1
ATOM 810 O O . VAL A 1 106 ? 12.242 6.782 -11.548 1.00 69.62 106 VAL A O 1
ATOM 813 N N . SER A 1 107 ? 13.495 8.169 -10.312 1.00 73.25 107 SER A N 1
ATOM 814 C CA . SER A 1 107 ? 14.326 7.094 -9.765 1.00 73.25 107 SER A CA 1
ATOM 815 C C . SER A 1 107 ? 13.625 6.431 -8.576 1.00 73.25 107 SER A C 1
ATOM 817 O O . SER A 1 107 ? 12.918 7.099 -7.826 1.00 73.25 107 SER A O 1
ATOM 819 N N . GLU A 1 108 ? 13.855 5.131 -8.342 1.00 72.25 108 GLU A N 1
ATOM 820 C CA . GLU A 1 108 ? 13.271 4.408 -7.191 1.00 72.25 108 GLU A CA 1
ATOM 821 C C . GLU A 1 108 ? 13.525 5.115 -5.846 1.00 72.25 108 GLU A C 1
ATOM 823 O O . GLU A 1 108 ? 12.729 4.993 -4.918 1.00 72.25 108 GLU A O 1
ATOM 828 N N . SER A 1 109 ? 14.638 5.842 -5.734 1.00 73.75 109 SER A N 1
ATOM 829 C CA . SER A 1 109 ? 15.041 6.601 -4.549 1.00 73.75 109 SER A CA 1
ATOM 830 C C . SER A 1 109 ? 14.289 7.918 -4.351 1.00 73.75 109 SER A C 1
ATOM 832 O O . SER A 1 109 ? 14.218 8.383 -3.214 1.00 73.75 109 SER A O 1
ATOM 834 N N . ASP A 1 110 ? 13.733 8.497 -5.416 1.00 77.06 110 ASP A N 1
ATOM 835 C CA . ASP A 1 110 ? 13.015 9.778 -5.363 1.00 77.06 110 ASP A CA 1
ATOM 836 C C . ASP A 1 110 ? 11.520 9.594 -5.065 1.00 77.06 110 ASP A C 1
ATOM 838 O O . ASP A 1 110 ? 10.847 10.543 -4.666 1.00 77.06 110 ASP A O 1
ATOM 842 N N . VAL A 1 111 ? 11.008 8.366 -5.204 1.00 80.31 111 VAL A N 1
ATOM 843 C CA . VAL A 1 111 ? 9.606 8.033 -4.934 1.00 80.31 111 VAL A CA 1
ATOM 844 C C . VAL A 1 111 ? 9.313 8.147 -3.437 1.00 80.31 111 VAL A C 1
ATOM 846 O O . VAL A 1 111 ? 9.814 7.353 -2.632 1.00 80.31 111 VAL A O 1
ATOM 849 N N . GLU A 1 112 ? 8.458 9.098 -3.057 1.00 82.88 112 GLU A N 1
ATOM 850 C CA . GLU A 1 112 ? 7.968 9.240 -1.685 1.00 82.88 112 GLU A CA 1
ATOM 851 C C . GLU A 1 112 ? 6.893 8.181 -1.402 1.00 82.88 112 GLU A C 1
ATOM 853 O O . GLU A 1 112 ? 5.864 8.121 -2.078 1.00 82.88 112 GLU A O 1
ATOM 858 N N . VAL A 1 113 ? 7.109 7.356 -0.372 1.00 85.44 113 VAL A N 1
ATOM 859 C CA . VAL A 1 113 ? 6.137 6.352 0.078 1.00 85.44 113 VAL A CA 1
ATOM 860 C C . VAL A 1 113 ? 5.499 6.810 1.385 1.00 85.44 113 VAL A C 1
ATOM 862 O O . VAL A 1 113 ? 6.184 7.067 2.376 1.00 85.44 113 VAL A O 1
ATOM 865 N N . LYS A 1 114 ? 4.168 6.875 1.403 1.00 85.94 114 LYS A N 1
ATOM 866 C CA . LYS A 1 114 ? 3.356 7.163 2.590 1.00 85.94 114 LYS A CA 1
ATOM 867 C C . LYS A 1 114 ? 2.557 5.930 2.977 1.00 85.94 114 LYS A C 1
ATOM 869 O O . LYS A 1 114 ? 2.001 5.238 2.125 1.00 85.94 114 LYS A O 1
ATOM 874 N N . VAL A 1 115 ? 2.499 5.657 4.278 1.00 89.81 115 VAL A N 1
ATOM 875 C CA . VAL A 1 115 ? 1.697 4.562 4.823 1.00 89.81 115 VAL A CA 1
ATOM 876 C C . VAL A 1 115 ? 0.517 5.153 5.573 1.00 89.81 115 VAL A C 1
ATOM 878 O O . VAL A 1 115 ? 0.701 5.966 6.473 1.00 89.81 115 VAL A O 1
ATOM 881 N N . TYR A 1 116 ? -0.690 4.724 5.231 1.00 88.25 116 TYR A N 1
ATOM 882 C CA . TYR A 1 116 ? -1.913 5.124 5.915 1.00 88.25 116 TYR A CA 1
ATOM 883 C C . TYR A 1 116 ? -2.469 3.942 6.689 1.00 88.25 116 TYR A C 1
ATOM 885 O O . TYR A 1 116 ? -2.692 2.870 6.128 1.00 88.25 116 TYR A O 1
ATOM 893 N N . ARG A 1 117 ? -2.690 4.137 7.984 1.00 88.56 117 ARG A N 1
ATOM 894 C CA . ARG A 1 117 ? -3.401 3.196 8.842 1.00 88.56 117 ARG A CA 1
ATOM 895 C C . ARG A 1 117 ? -4.857 3.633 8.900 1.00 88.56 117 ARG A C 1
ATOM 897 O O . ARG A 1 117 ? -5.133 4.767 9.272 1.00 88.56 117 ARG A O 1
ATOM 904 N N . VAL A 1 118 ? -5.763 2.744 8.519 1.00 85.50 118 VAL A N 1
ATOM 905 C CA . VAL A 1 118 ? -7.201 3.012 8.448 1.00 85.50 118 VAL A CA 1
ATOM 906 C C . VAL A 1 118 ? -7.922 2.025 9.354 1.00 85.50 118 VAL A C 1
ATOM 908 O O . VAL A 1 118 ? -7.815 0.811 9.166 1.00 85.50 118 VAL A O 1
ATOM 911 N N . GLU A 1 119 ? -8.662 2.529 10.337 1.00 83.56 119 GLU A N 1
ATOM 912 C CA . GLU A 1 119 ? -9.526 1.688 11.167 1.00 83.56 119 GLU A CA 1
ATOM 913 C C . GLU A 1 119 ? -10.848 1.415 10.444 1.00 83.56 119 GLU A C 1
ATOM 915 O O . GLU A 1 119 ? -11.652 2.316 10.198 1.00 83.56 119 GLU A O 1
ATOM 920 N N . VAL A 1 120 ? -11.074 0.152 10.078 1.00 78.69 120 VAL A N 1
ATOM 921 C CA . VAL A 1 120 ? -12.285 -0.295 9.386 1.00 78.69 120 VAL A CA 1
ATOM 922 C C . VAL A 1 120 ? -13.154 -1.053 10.385 1.00 78.69 120 VAL A C 1
ATOM 924 O O . VAL A 1 120 ? -13.038 -2.266 10.569 1.00 78.69 120 VAL A O 1
ATOM 927 N N . GLY A 1 121 ? -14.040 -0.320 11.055 1.00 72.88 121 GLY A N 1
ATOM 928 C CA . GLY A 1 121 ? -14.880 -0.861 12.124 1.00 72.88 121 GLY A CA 1
ATOM 929 C C . GLY A 1 121 ? -14.108 -1.088 13.431 1.00 72.88 121 GLY A C 1
ATOM 930 O O . GLY A 1 121 ? -13.119 -0.424 13.698 1.00 72.88 121 GLY A O 1
ATOM 931 N N . HIS A 1 122 ? -14.573 -2.021 14.269 1.00 72.62 122 HIS A N 1
ATOM 932 C CA . HIS A 1 122 ? -14.107 -2.152 15.663 1.00 72.62 122 HIS A CA 1
ATOM 933 C C . HIS A 1 122 ? -12.933 -3.124 15.868 1.00 72.62 122 HIS A C 1
ATOM 935 O O . HIS A 1 122 ? -12.387 -3.205 16.964 1.00 72.62 122 HIS A O 1
ATOM 941 N N . SER A 1 123 ? -12.584 -3.927 14.861 1.00 82.44 123 SER A N 1
ATOM 942 C CA . SER A 1 123 ? -11.646 -5.049 15.031 1.00 82.44 123 SER A CA 1
ATOM 943 C C . SER A 1 123 ? -10.652 -5.216 13.887 1.00 82.44 123 SER A C 1
ATOM 945 O O . SER A 1 123 ? -9.850 -6.149 13.910 1.00 82.44 123 SER A O 1
ATOM 947 N N . ARG A 1 124 ? -10.717 -4.364 12.862 1.00 84.88 124 ARG A N 1
ATOM 948 C CA . ARG A 1 124 ? -9.902 -4.494 11.658 1.00 84.88 124 ARG A CA 1
ATOM 949 C C . ARG A 1 124 ? -9.215 -3.176 11.356 1.00 84.88 124 ARG A C 1
ATOM 951 O O . ARG A 1 124 ? -9.841 -2.125 11.329 1.00 84.88 124 ARG A O 1
ATOM 958 N N . VAL A 1 125 ? -7.921 -3.276 11.093 1.00 85.19 125 VAL A N 1
ATOM 959 C CA . VAL A 1 125 ? -7.081 -2.165 10.665 1.00 85.19 125 VAL A CA 1
ATOM 960 C C . VAL A 1 125 ? -6.490 -2.544 9.321 1.00 85.19 125 VAL A C 1
ATOM 962 O O . VAL A 1 125 ? -5.959 -3.644 9.162 1.00 85.19 125 VAL A O 1
ATOM 965 N N . GLU A 1 126 ? -6.599 -1.646 8.356 1.00 87.00 126 GLU A N 1
ATOM 966 C CA . GLU A 1 126 ? -5.961 -1.777 7.056 1.00 87.00 126 GLU A CA 1
ATOM 967 C C . GLU A 1 126 ? -4.767 -0.832 6.965 1.00 87.00 126 GLU A C 1
ATOM 969 O O . GLU A 1 126 ? -4.828 0.311 7.416 1.00 87.00 126 GLU A O 1
ATOM 974 N N . TYR A 1 127 ? -3.685 -1.310 6.356 1.00 88.75 127 TYR A N 1
ATOM 975 C CA . TYR A 1 127 ? -2.518 -0.496 6.047 1.00 88.75 127 TYR A CA 1
ATOM 976 C C . TYR A 1 127 ? -2.430 -0.316 4.537 1.00 88.75 127 TYR A C 1
ATOM 978 O O . TYR A 1 127 ? -2.311 -1.290 3.794 1.00 88.75 127 TYR A O 1
ATOM 986 N N . TRP A 1 128 ? -2.476 0.934 4.099 1.00 87.44 128 TRP A N 1
ATOM 987 C CA . TRP A 1 128 ? -2.382 1.329 2.703 1.00 87.44 128 TRP A CA 1
ATOM 988 C C . TRP A 1 128 ? -1.007 1.934 2.452 1.00 87.44 128 TRP A C 1
ATOM 990 O O . TRP A 1 128 ? -0.677 2.983 3.002 1.00 87.44 128 TRP A O 1
ATOM 1000 N N . VAL A 1 129 ? -0.197 1.259 1.638 1.00 89.00 129 VAL A N 1
ATOM 1001 C CA . VAL A 1 129 ? 1.121 1.746 1.213 1.00 89.00 129 VAL A CA 1
ATOM 1002 C C . VAL A 1 129 ? 0.948 2.417 -0.141 1.00 89.00 129 VAL A C 1
ATOM 1004 O O . VAL A 1 129 ? 0.619 1.753 -1.121 1.00 89.00 129 VAL A O 1
ATOM 1007 N N . ILE A 1 130 ? 1.132 3.732 -0.182 1.00 85.94 130 ILE A N 1
ATOM 1008 C CA . ILE A 1 130 ? 0.896 4.555 -1.368 1.00 85.94 130 ILE A CA 1
ATOM 1009 C C . ILE A 1 130 ? 2.198 5.256 -1.727 1.00 85.94 130 ILE A C 1
ATOM 1011 O O . ILE A 1 130 ? 2.854 5.836 -0.864 1.00 85.94 130 ILE A O 1
ATOM 1015 N N . ALA A 1 131 ? 2.561 5.209 -3.002 1.00 83.44 131 ALA A N 1
ATOM 1016 C CA . ALA A 1 131 ? 3.637 6.015 -3.550 1.00 83.44 131 ALA A CA 1
ATOM 1017 C C . ALA A 1 131 ? 3.063 7.153 -4.391 1.00 83.44 131 ALA A C 1
ATOM 1019 O O . ALA A 1 131 ? 2.047 6.977 -5.066 1.00 83.44 131 ALA A O 1
ATOM 1020 N N . LEU A 1 132 ? 3.710 8.311 -4.310 1.00 73.94 132 LEU A N 1
ATOM 1021 C CA . LEU A 1 132 ? 3.405 9.478 -5.128 1.00 73.94 132 LEU A CA 1
ATOM 1022 C C . LEU A 1 132 ? 4.510 9.643 -6.180 1.00 73.94 132 LEU A C 1
ATOM 1024 O O . LEU A 1 132 ? 5.677 9.387 -5.880 1.00 73.94 132 LEU A O 1
ATOM 1028 N N . ASP A 1 133 ? 4.095 10.020 -7.388 1.00 61.06 133 ASP A N 1
ATOM 1029 C CA . ASP A 1 133 ? 4.942 10.371 -8.539 1.00 61.06 133 ASP A CA 1
ATOM 1030 C C . ASP A 1 133 ? 5.335 11.858 -8.488 1.00 61.06 133 ASP A C 1
ATOM 1032 O O . ASP A 1 133 ? 4.432 12.688 -8.201 1.00 61.06 133 ASP A O 1
#